Protein AF-A0A975Y571-F1 (afdb_monomer_lite)

Organism: NCBI:txid1357546

Foldseek 3Di:
DVVVLVVADPVRNVVVCVVVVVVVVVVVVVVVVVVCVVPDDPPNDDDPVRVVVVVVVD

Structure (mmCIF, N/CA/C/O backbone):
data_AF-A0A975Y571-F1
#
_entry.id   AF-A0A975Y571-F1
#
loop_
_atom_site.group_PDB
_atom_site.id
_atom_site.type_symbol
_atom_site.label_atom_id
_atom_site.label_alt_id
_atom_site.label_comp_id
_atom_site.label_asym_id
_atom_site.label_entity_id
_atom_site.label_seq_id
_atom_site.pdbx_PDB_ins_code
_atom_site.Cartn_x
_atom_site.Cartn_y
_atom_site.Cartn_z
_atom_site.occupancy
_atom_site.B_iso_or_equiv
_atom_site.auth_seq_id
_atom_site.auth_comp_id
_atom_site.auth_asym_id
_atom_site.auth_atom_id
_atom_site.pdbx_PDB_model_num
ATOM 1 N N . MET A 1 1 ? -1.578 9.205 25.145 1.00 59.97 1 MET A N 1
ATOM 2 C CA . MET A 1 1 ? -1.845 8.150 24.141 1.00 59.97 1 MET A CA 1
ATOM 3 C C . MET A 1 1 ? -2.432 6.903 24.782 1.00 59.97 1 MET A C 1
ATOM 5 O O . MET A 1 1 ? -3.534 6.555 24.403 1.00 59.97 1 MET A O 1
ATOM 9 N N . HIS A 1 2 ? -1.790 6.288 25.783 1.00 61.84 2 HIS A N 1
ATOM 10 C CA . HIS A 1 2 ? -2.290 5.040 26.387 1.00 61.84 2 HIS A CA 1
ATOM 11 C C . HIS A 1 2 ? -3.723 5.141 26.954 1.00 61.84 2 HIS A C 1
ATOM 13 O O . HIS A 1 2 ? -4.589 4.387 26.535 1.00 61.84 2 HIS A O 1
ATOM 19 N N . HIS A 1 3 ? -4.024 6.173 27.751 1.00 66.94 3 HIS A N 1
ATOM 20 C CA . HIS A 1 3 ? -5.379 6.397 28.287 1.00 66.94 3 HIS A CA 1
ATOM 21 C C . HIS A 1 3 ? -6.461 6.727 27.250 1.00 66.94 3 HIS A C 1
ATOM 23 O O . HIS A 1 3 ? -7.641 6.604 27.547 1.00 66.94 3 HIS A O 1
ATOM 29 N N . LEU A 1 4 ? -6.086 7.173 26.047 1.00 69.12 4 LEU A N 1
ATOM 30 C CA . LEU A 1 4 ? -7.053 7.418 24.970 1.00 69.12 4 LEU A CA 1
ATOM 31 C C . LEU A 1 4 ? -7.417 6.115 24.257 1.00 69.12 4 LEU A C 1
ATOM 33 O O . LEU A 1 4 ? -8.538 5.978 23.795 1.00 69.12 4 LEU A O 1
ATOM 37 N N . ILE A 1 5 ? -6.482 5.163 24.199 1.00 73.25 5 ILE A N 1
ATOM 38 C CA . ILE A 1 5 ?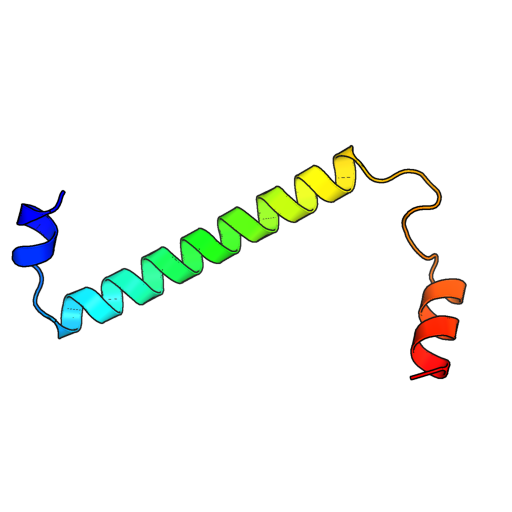 -6.698 3.832 23.622 1.00 73.25 5 ILE A CA 1
ATOM 39 C C . ILE A 1 5 ? -7.607 3.006 24.540 1.00 73.25 5 ILE A C 1
ATOM 41 O O . ILE A 1 5 ? -8.510 2.343 24.050 1.00 73.25 5 ILE A O 1
ATOM 45 N N . GLU A 1 6 ? -7.440 3.121 25.861 1.00 77.94 6 GLU A N 1
ATOM 46 C CA . GLU A 1 6 ? -8.302 2.464 26.864 1.00 77.94 6 GLU A CA 1
ATOM 47 C C . GLU A 1 6 ? -9.771 2.922 26.815 1.00 77.94 6 GLU A C 1
ATOM 49 O O . GLU A 1 6 ? -10.649 2.249 27.345 1.00 77.94 6 GLU A O 1
ATOM 54 N N . GLN A 1 7 ? -10.048 4.074 26.197 1.00 82.94 7 GLN A N 1
ATOM 55 C CA . GLN A 1 7 ? -11.401 4.619 26.042 1.00 82.94 7 GLN A CA 1
ATOM 56 C C . GLN A 1 7 ? -12.086 4.167 24.745 1.00 82.94 7 GLN A C 1
ATOM 58 O O . GLN A 1 7 ? -13.264 4.462 24.541 1.00 82.94 7 GLN A O 1
ATOM 63 N N . ILE A 1 8 ? -11.365 3.473 23.862 1.00 83.50 8 ILE A N 1
ATOM 64 C CA . ILE A 1 8 ? -11.904 2.937 22.616 1.00 83.50 8 ILE A CA 1
ATOM 65 C C . ILE A 1 8 ? -12.458 1.543 22.916 1.00 83.50 8 ILE A C 1
ATOM 67 O O . ILE A 1 8 ? -11.762 0.706 23.479 1.00 83.50 8 ILE A O 1
ATOM 71 N N . SER A 1 9 ? -13.713 1.28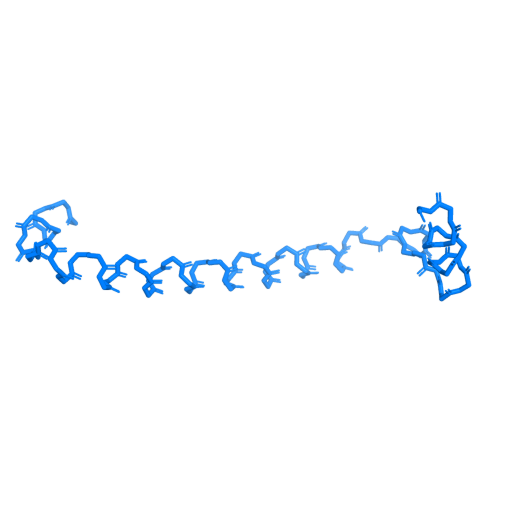5 22.544 1.00 85.00 9 SER A N 1
ATOM 72 C CA . SER A 1 9 ? -14.276 -0.065 22.640 1.00 85.00 9 SER A CA 1
ATOM 73 C C . SER A 1 9 ? -13.520 -1.037 21.733 1.00 85.00 9 SER A C 1
ATOM 75 O O . SER A 1 9 ? -13.079 -0.640 20.658 1.00 85.00 9 SER A O 1
ATOM 77 N N . ASP A 1 10 ? -13.436 -2.312 22.107 1.00 83.50 10 ASP A N 1
ATOM 78 C CA . ASP A 1 10 ? -12.679 -3.326 21.354 1.00 83.50 10 ASP A CA 1
ATOM 79 C C . ASP A 1 10 ? -13.053 -3.382 19.859 1.00 83.50 10 ASP A C 1
ATOM 81 O O . ASP A 1 10 ? -12.176 -3.434 18.995 1.00 83.50 10 ASP A O 1
ATOM 85 N N . ASP A 1 11 ? -14.344 -3.260 19.535 1.00 81.06 11 ASP A N 1
ATOM 86 C CA . ASP A 1 11 ? -14.833 -3.218 18.148 1.00 81.06 11 ASP A CA 1
ATOM 87 C C . ASP A 1 11 ? -14.272 -2.021 17.361 1.00 81.06 11 ASP A C 1
ATOM 89 O O . ASP A 1 11 ? -13.860 -2.143 16.205 1.00 81.06 11 ASP A O 1
ATOM 93 N N . ASN A 1 12 ? -14.219 -0.850 18.002 1.00 87.31 12 ASN A N 1
ATOM 94 C CA . ASN A 1 12 ? -13.665 0.359 17.401 1.00 87.31 12 ASN A CA 1
ATOM 95 C C . ASN A 1 12 ? -12.136 0.314 17.374 1.00 87.31 12 ASN A C 1
ATOM 97 O O . ASN A 1 12 ? -11.528 0.875 16.466 1.00 87.31 12 ASN A O 1
ATOM 101 N N . LEU A 1 13 ? -11.510 -0.364 18.337 1.00 88.75 13 LEU A N 1
ATOM 102 C CA . LEU A 1 13 ? -10.065 -0.526 18.401 1.00 88.75 13 LEU A CA 1
ATOM 103 C C . LEU A 1 13 ? -9.575 -1.339 17.206 1.00 88.75 13 LEU A C 1
ATOM 105 O O . LEU A 1 13 ? -8.612 -0.937 16.559 1.00 88.75 13 LEU A O 1
ATOM 109 N N . ASN A 1 14 ? -10.279 -2.421 16.869 1.00 88.94 14 ASN A N 1
ATOM 110 C CA . ASN A 1 14 ? -9.963 -3.223 15.695 1.00 88.94 14 ASN A CA 1
ATOM 111 C C . ASN A 1 14 ? -10.137 -2.415 14.397 1.00 88.94 14 ASN A C 1
ATOM 113 O O . ASN A 1 14 ? -9.237 -2.376 13.565 1.00 88.94 14 ASN A O 1
ATOM 117 N N . ALA A 1 15 ? -11.249 -1.687 14.250 1.00 91.25 15 ALA A N 1
ATOM 118 C CA . ALA A 1 15 ? -11.482 -0.851 13.069 1.00 91.25 15 ALA A CA 1
ATOM 119 C C . ALA A 1 15 ? -10.424 0.260 12.902 1.00 91.25 15 ALA A C 1
ATOM 121 O O . ALA A 1 15 ? -9.948 0.517 11.796 1.00 91.25 15 ALA A O 1
ATOM 122 N N . VAL A 1 16 ? -10.029 0.910 14.001 1.00 91.81 16 VAL A N 1
ATOM 123 C CA . VAL A 1 16 ? -8.967 1.926 14.000 1.00 91.81 16 VAL A CA 1
ATOM 124 C C . VAL A 1 16 ? -7.611 1.296 13.691 1.00 91.81 16 VAL A C 1
ATOM 126 O O . VAL A 1 16 ? -6.835 1.879 12.934 1.00 91.81 16 VAL A O 1
ATOM 129 N N . TRP A 1 17 ? -7.324 0.114 14.239 1.00 92.44 17 TRP A N 1
ATOM 130 C CA . TRP A 1 17 ? -6.086 -0.608 13.967 1.00 92.44 17 TRP A CA 1
ATOM 131 C C . TRP A 1 17 ? -5.944 -0.953 12.485 1.00 92.44 17 TRP A C 1
ATOM 133 O O . TRP A 1 17 ? -4.909 -0.636 11.906 1.00 92.44 17 TRP A O 1
ATOM 143 N N . GLU A 1 18 ? -6.982 -1.502 11.852 1.00 95.00 18 GLU A N 1
ATOM 144 C CA . GLU A 1 18 ? -6.972 -1.823 10.419 1.00 95.00 18 GLU A CA 1
ATOM 145 C C . GLU A 1 18 ? -6.670 -0.588 9.554 1.00 95.00 18 GLU A C 1
ATOM 147 O O . GLU A 1 18 ? -5.826 -0.635 8.658 1.00 95.00 18 GLU A O 1
ATOM 152 N N . LEU A 1 19 ? -7.289 0.557 9.866 1.00 95.19 19 LEU A N 1
ATOM 153 C CA . LEU A 1 19 ? -7.044 1.814 9.150 1.00 95.19 19 LEU A CA 1
ATOM 154 C C . LEU A 1 19 ? -5.612 2.329 9.338 1.00 95.19 19 LEU A C 1
ATOM 156 O O . LEU A 1 19 ? -4.956 2.729 8.374 1.00 95.19 19 LEU A O 1
ATOM 160 N N . VAL A 1 20 ? -5.122 2.335 10.579 1.00 95.38 20 VAL A N 1
ATOM 161 C CA . VAL A 1 20 ? -3.765 2.798 10.896 1.00 95.38 20 VAL A CA 1
ATOM 162 C C . VAL A 1 20 ? -2.724 1.870 10.280 1.00 95.38 20 VAL A C 1
ATOM 164 O O . VAL A 1 20 ? -1.722 2.347 9.747 1.00 95.38 20 VAL A O 1
ATO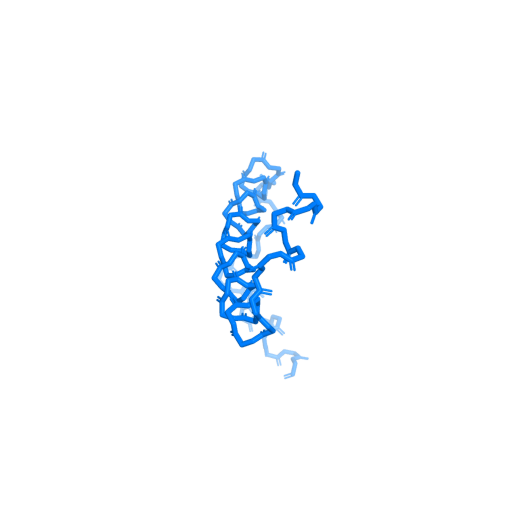M 167 N N . TYR A 1 21 ? -2.962 0.562 10.322 1.00 96.31 21 TYR A N 1
ATOM 168 C CA . TYR A 1 21 ? -2.072 -0.433 9.751 1.00 96.31 21 TYR A CA 1
ATOM 169 C C . TYR A 1 21 ? -1.990 -0.305 8.230 1.00 96.31 21 TYR A C 1
ATOM 171 O O . TYR A 1 21 ? -0.882 -0.254 7.698 1.00 96.31 21 TYR A O 1
ATOM 179 N N . ALA A 1 22 ? -3.127 -0.173 7.538 1.00 96.75 22 ALA A N 1
ATOM 180 C CA . ALA A 1 22 ? -3.152 0.052 6.094 1.00 96.75 22 ALA A CA 1
ATOM 181 C C . ALA A 1 22 ? -2.363 1.313 5.711 1.00 96.75 22 ALA A C 1
ATOM 183 O O . ALA A 1 22 ? -1.451 1.254 4.886 1.00 96.75 22 ALA A O 1
ATOM 184 N N . LEU A 1 23 ? -2.619 2.435 6.395 1.00 97.19 23 LEU A N 1
ATOM 185 C CA . LEU A 1 23 ? -1.896 3.683 6.149 1.00 97.19 23 LEU A CA 1
ATOM 186 C C . LEU A 1 23 ? -0.391 3.548 6.431 1.00 97.19 23 LEU A C 1
ATOM 188 O O . LEU A 1 23 ? 0.435 4.081 5.687 1.00 97.19 23 LEU A O 1
ATOM 192 N N . HIS A 1 24 ? -0.021 2.844 7.503 1.00 96.81 24 HIS A N 1
ATOM 193 C CA . HIS A 1 24 ? 1.373 2.569 7.829 1.00 96.81 24 HIS A CA 1
ATOM 194 C C . HIS A 1 24 ? 2.043 1.732 6.735 1.00 96.81 24 HIS A C 1
ATOM 196 O O . HIS A 1 24 ? 3.145 2.076 6.307 1.00 96.81 24 HIS A O 1
ATOM 202 N N . ALA A 1 25 ? 1.393 0.660 6.278 1.00 96.75 25 ALA A N 1
ATOM 203 C CA . ALA A 1 25 ? 1.906 -0.217 5.233 1.00 96.75 25 ALA A CA 1
ATOM 204 C C . ALA A 1 25 ? 2.129 0.551 3.923 1.00 96.75 25 ALA A C 1
ATOM 206 O O . ALA A 1 25 ? 3.218 0.468 3.351 1.00 96.75 25 ALA A O 1
ATOM 207 N N . ASP A 1 26 ? 1.161 1.375 3.515 1.00 96.88 26 ASP A N 1
ATOM 208 C CA . ASP A 1 26 ? 1.271 2.231 2.331 1.00 96.88 26 ASP A CA 1
ATOM 209 C C . ASP A 1 26 ? 2.442 3.215 2.459 1.00 96.88 26 ASP A C 1
ATOM 211 O O . ASP A 1 26 ? 3.303 3.300 1.579 1.00 96.88 26 ASP A O 1
ATOM 215 N N . CYS A 1 27 ? 2.534 3.923 3.590 1.00 97.31 27 CYS A N 1
ATOM 216 C CA . CYS A 1 27 ? 3.633 4.852 3.858 1.00 97.31 27 CYS A CA 1
ATOM 217 C C . CYS A 1 27 ? 4.998 4.152 3.850 1.00 97.31 27 CYS A C 1
ATOM 219 O O . CYS A 1 27 ? 5.980 4.700 3.343 1.00 97.31 27 CYS A O 1
ATOM 221 N N . TYR A 1 28 ? 5.074 2.960 4.438 1.00 96.94 28 TYR A N 1
ATOM 222 C CA . TYR A 1 28 ? 6.297 2.174 4.507 1.00 96.94 28 TYR A CA 1
ATOM 223 C C . TYR A 1 28 ? 6.732 1.707 3.113 1.00 96.94 28 TYR A C 1
ATOM 225 O O . TYR A 1 28 ? 7.898 1.882 2.756 1.00 96.94 28 TYR A O 1
ATOM 233 N N . MET A 1 29 ? 5.805 1.210 2.289 1.00 94.62 29 MET A N 1
ATOM 234 C CA . MET A 1 29 ? 6.093 0.812 0.908 1.00 94.62 29 MET A CA 1
ATOM 235 C C . MET A 1 29 ? 6.541 1.972 0.037 1.00 94.62 29 MET A C 1
ATOM 237 O O . MET A 1 29 ? 7.534 1.842 -0.677 1.00 94.62 29 MET A O 1
ATOM 241 N N . LEU A 1 30 ? 5.888 3.129 0.138 1.00 96.44 30 LEU A N 1
ATOM 242 C CA . LEU A 1 30 ? 6.314 4.312 -0.607 1.00 96.44 30 LEU A CA 1
ATOM 243 C C . LEU A 1 30 ? 7.745 4.728 -0.245 1.00 96.44 30 LEU A C 1
ATOM 245 O O . LEU A 1 30 ? 8.548 4.984 -1.142 1.00 96.44 30 LEU A O 1
ATOM 249 N N . LYS A 1 31 ? 8.092 4.720 1.047 1.00 95.38 31 LYS A N 1
ATOM 250 C CA . LYS A 1 31 ? 9.459 5.010 1.505 1.00 95.38 31 LYS A CA 1
ATOM 251 C C . LYS A 1 31 ? 10.466 3.973 1.018 1.00 95.38 31 LYS A C 1
ATOM 253 O O . LYS A 1 31 ? 11.540 4.351 0.564 1.00 95.38 31 LYS A O 1
ATOM 258 N N . ALA A 1 32 ? 10.127 2.687 1.086 1.00 92.88 32 ALA A N 1
ATOM 259 C CA . ALA A 1 32 ? 11.002 1.616 0.620 1.00 92.88 32 ALA A CA 1
ATOM 260 C C . ALA A 1 32 ? 11.270 1.716 -0.891 1.00 92.88 32 ALA A C 1
ATOM 262 O O . ALA A 1 32 ? 12.407 1.557 -1.326 1.00 92.88 32 ALA A O 1
ATOM 263 N N . ILE A 1 33 ? 10.247 2.043 -1.689 1.00 90.19 33 ILE A N 1
ATOM 264 C CA . ILE A 1 33 ? 10.390 2.276 -3.132 1.00 90.19 33 ILE A CA 1
ATOM 265 C C . ILE A 1 33 ? 11.275 3.495 -3.400 1.00 90.19 33 ILE A C 1
ATOM 267 O O . ILE A 1 33 ? 12.135 3.445 -4.279 1.00 90.19 33 ILE A O 1
ATOM 271 N N . GLU A 1 34 ? 11.061 4.600 -2.682 1.00 93.12 34 GLU A N 1
ATOM 272 C CA . GLU A 1 34 ? 11.867 5.809 -2.854 1.00 93.12 34 GLU A CA 1
ATOM 273 C C . GLU A 1 34 ? 13.339 5.558 -2.506 1.00 93.12 34 GLU A C 1
ATOM 275 O O . GLU A 1 34 ? 14.225 5.943 -3.268 1.00 93.12 34 GLU A O 1
ATOM 280 N N . GLU A 1 35 ? 13.602 4.854 -1.407 1.00 91.94 35 GLU A N 1
ATOM 281 C CA . GLU A 1 35 ? 14.957 4.489 -1.001 1.00 91.94 35 GLU A CA 1
ATOM 282 C C . GLU A 1 35 ? 15.604 3.509 -1.986 1.00 91.94 35 GLU A C 1
ATOM 284 O O . GLU A 1 35 ? 16.760 3.688 -2.372 1.00 91.94 35 GLU A O 1
ATOM 289 N N . GLY A 1 36 ? 14.845 2.525 -2.475 1.00 87.12 36 GLY A N 1
ATOM 290 C CA . GLY A 1 36 ? 15.280 1.624 -3.54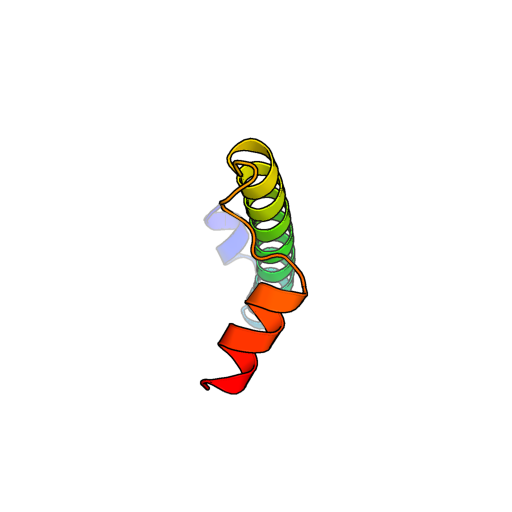0 1.00 87.12 36 GLY A CA 1
ATOM 291 C C . GLY A 1 36 ? 15.702 2.393 -4.789 1.00 87.12 36 GLY A C 1
ATOM 292 O O . GLY A 1 36 ? 16.795 2.188 -5.296 1.00 87.12 36 GLY A O 1
ATOM 293 N N . LYS A 1 37 ? 14.906 3.369 -5.237 1.00 84.69 37 LYS A N 1
ATOM 294 C CA . LYS A 1 37 ? 15.262 4.216 -6.389 1.00 84.69 37 LYS A CA 1
ATOM 295 C C . LYS A 1 37 ? 16.521 5.056 -6.166 1.00 84.69 37 LYS A C 1
ATOM 297 O O . LYS A 1 37 ? 17.239 5.321 -7.123 1.00 84.69 37 LYS A O 1
ATOM 302 N N . ARG A 1 38 ? 16.769 5.518 -4.936 1.00 86.12 38 ARG A N 1
ATOM 303 C CA . ARG A 1 38 ? 17.958 6.323 -4.598 1.00 86.12 38 ARG A CA 1
ATOM 304 C C . ARG A 1 38 ? 19.230 5.486 -4.521 1.00 86.12 38 ARG A C 1
ATOM 306 O O . ARG A 1 38 ? 20.303 5.991 -4.837 1.00 86.12 38 ARG A O 1
ATOM 313 N N . SER A 1 39 ? 19.106 4.244 -4.066 1.00 85.00 39 SER A N 1
ATOM 314 C CA . SER A 1 39 ? 20.230 3.332 -3.842 1.00 85.00 39 SER A CA 1
ATOM 315 C C . SER A 1 39 ? 20.552 2.456 -5.055 1.00 85.00 39 SER A C 1
ATOM 317 O O . SER A 1 39 ? 21.705 2.054 -5.203 1.00 85.00 39 SER A O 1
ATOM 319 N N . GLN A 1 40 ? 19.575 2.218 -5.937 1.00 80.88 40 GLN A N 1
ATOM 320 C CA . GLN A 1 40 ? 19.726 1.403 -7.142 1.00 80.88 40 GLN A CA 1
ATOM 321 C C . GLN A 1 40 ? 20.837 1.927 -8.055 1.00 80.88 40 GLN A C 1
ATOM 323 O O . GLN A 1 40 ? 20.792 3.051 -8.560 1.00 80.88 40 GLN A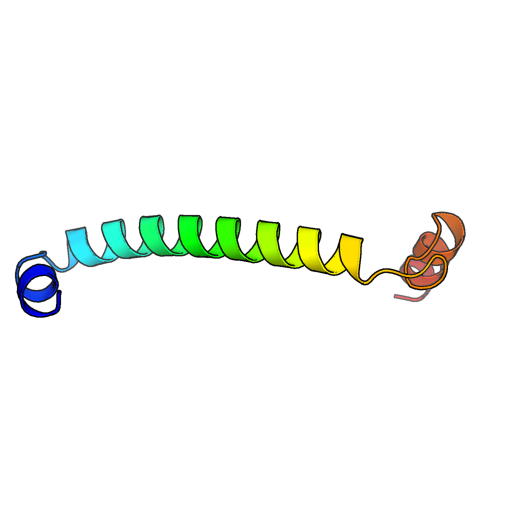 O 1
ATOM 328 N N . GLN A 1 41 ? 21.812 1.065 -8.318 1.00 77.38 41 GLN A N 1
ATOM 329 C CA . GLN A 1 41 ? 22.777 1.219 -9.395 1.00 77.38 41 GLN A CA 1
ATOM 330 C C . GLN A 1 41 ? 22.206 0.662 -10.712 1.00 77.38 41 GLN A C 1
ATOM 332 O O . GLN A 1 41 ? 21.301 -0.175 -10.686 1.00 77.38 41 GLN A O 1
ATOM 337 N N . PRO A 1 42 ? 22.750 1.058 -11.882 1.00 66.56 42 PRO A N 1
ATOM 338 C CA . PRO A 1 42 ? 22.291 0.594 -13.200 1.00 66.56 42 PRO A CA 1
ATOM 339 C C . PRO A 1 42 ? 22.265 -0.933 -13.415 1.00 66.56 42 PRO A C 1
ATOM 341 O O . PRO A 1 42 ? 21.722 -1.388 -14.415 1.00 66.56 42 PRO A O 1
ATOM 344 N N . TRP A 1 43 ? 22.843 -1.709 -12.496 1.00 76.06 43 TRP A N 1
ATOM 345 C CA . TRP A 1 43 ? 22.977 -3.171 -12.535 1.00 76.06 43 TRP A CA 1
ATOM 346 C C . TRP A 1 43 ? 22.177 -3.883 -11.430 1.00 76.06 43 TRP A C 1
ATOM 348 O O . TRP A 1 43 ? 22.150 -5.109 -11.401 1.00 76.06 43 TRP A O 1
ATOM 358 N N . ASP A 1 44 ? 21.530 -3.136 -10.529 1.00 76.06 44 ASP A N 1
ATOM 359 C CA . ASP A 1 44 ? 20.752 -3.695 -9.411 1.00 76.06 44 ASP A CA 1
ATOM 360 C C . ASP A 1 44 ? 19.321 -4.078 -9.822 1.00 76.06 44 ASP A C 1
ATOM 362 O O . ASP A 1 44 ? 18.564 -4.647 -9.034 1.00 76.06 44 ASP A O 1
ATOM 366 N N . VAL A 1 45 ? 18.924 -3.745 -11.052 1.00 78.69 45 VAL A N 1
ATOM 367 C CA . VAL A 1 45 ? 17.590 -4.002 -11.592 1.00 78.69 45 VAL A CA 1
ATOM 368 C C . VAL A 1 45 ? 17.724 -4.853 -12.840 1.00 78.69 45 VAL A C 1
ATOM 370 O O . VAL A 1 45 ? 18.405 -4.467 -13.788 1.00 78.69 45 VAL A O 1
ATOM 373 N N . LEU A 1 46 ? 17.029 -5.988 -12.847 1.00 80.25 46 LEU A N 1
ATOM 374 C CA . LEU A 1 46 ? 16.939 -6.835 -14.027 1.00 80.25 46 LEU A CA 1
ATOM 375 C C . LEU A 1 46 ? 16.254 -6.063 -15.154 1.00 80.25 46 LEU A C 1
ATOM 377 O O . LEU A 1 46 ? 15.169 -5.497 -14.977 1.00 80.25 46 LEU A O 1
ATOM 381 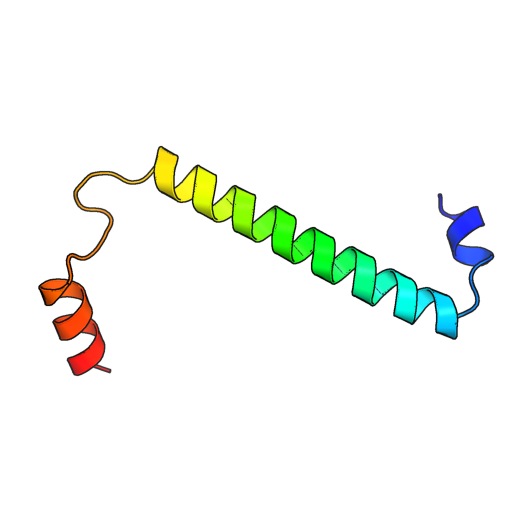N N . ASN A 1 47 ? 16.851 -6.087 -16.339 1.00 81.50 47 ASN A N 1
ATOM 382 C CA . ASN A 1 47 ? 16.118 -5.703 -17.533 1.00 81.50 47 ASN A CA 1
ATOM 383 C C . ASN A 1 47 ? 15.045 -6.759 -17.859 1.00 81.50 47 ASN A C 1
ATOM 385 O O . ASN A 1 47 ? 15.000 -7.850 -17.288 1.00 81.50 47 ASN A O 1
ATOM 389 N N . ARG A 1 48 ? 14.142 -6.427 -18.787 1.00 81.44 48 ARG A N 1
ATOM 390 C CA . ARG A 1 48 ? 13.010 -7.295 -19.143 1.00 81.44 48 ARG A CA 1
ATOM 391 C C . ARG A 1 48 ? 13.446 -8.718 -19.515 1.00 81.44 48 ARG A C 1
ATOM 393 O O . ARG A 1 48 ? 12.778 -9.665 -19.111 1.00 81.44 48 ARG A O 1
ATOM 400 N N . ASP A 1 49 ? 14.537 -8.866 -20.259 1.00 86.12 49 ASP A N 1
ATOM 401 C CA . ASP A 1 49 ? 15.008 -10.170 -20.732 1.00 86.12 49 ASP A CA 1
ATOM 402 C C . ASP A 1 49 ? 15.649 -10.985 -19.600 1.00 86.12 49 ASP A C 1
ATOM 404 O O . ASP A 1 49 ? 15.515 -12.206 -19.562 1.00 86.12 49 ASP A O 1
ATOM 408 N N . GLU A 1 50 ? 16.311 -10.319 -18.655 1.00 84.38 50 GLU A N 1
ATOM 409 C CA . GLU A 1 50 ? 16.861 -10.938 -17.445 1.00 84.38 50 GLU A CA 1
ATOM 410 C C . GLU A 1 50 ? 15.751 -11.393 -16.490 1.00 84.38 50 GLU A C 1
ATOM 412 O O . GLU A 1 50 ? 15.765 -12.533 -16.033 1.00 84.38 50 GLU A O 1
ATOM 417 N N . ALA A 1 51 ? 14.732 -10.559 -16.265 1.00 85.25 51 ALA A N 1
ATOM 418 C CA . ALA A 1 51 ? 13.585 -10.911 -15.428 1.00 85.25 51 ALA A CA 1
ATOM 419 C C . ALA A 1 51 ? 12.787 -12.097 -15.998 1.00 85.25 51 ALA A C 1
ATOM 421 O O . ALA A 1 51 ? 12.350 -12.974 -15.255 1.00 85.25 51 ALA A O 1
ATOM 422 N N . LEU A 1 52 ? 12.615 -12.148 -17.324 1.00 87.94 52 LEU A N 1
ATOM 423 C CA . LEU A 1 52 ? 11.949 -13.268 -17.992 1.00 87.94 52 LEU A CA 1
ATOM 424 C C . LEU A 1 52 ? 12.742 -14.573 -17.872 1.00 87.94 52 LEU A C 1
ATOM 426 O O . LEU A 1 52 ? 12.128 -15.628 -17.743 1.00 87.94 52 LEU A O 1
ATOM 430 N N . LYS A 1 53 ? 14.080 -14.514 -17.882 1.00 86.19 53 LYS A N 1
ATOM 431 C CA . LYS A 1 53 ? 14.916 -15.697 -17.643 1.00 86.19 53 LYS A CA 1
ATOM 432 C C . LYS A 1 53 ? 14.730 -16.224 -16.225 1.00 86.19 53 LYS A C 1
ATOM 434 O O . LYS A 1 53 ? 14.452 -17.406 -16.083 1.00 86.19 53 LYS A O 1
ATOM 439 N N . GLU A 1 54 ? 14.806 -15.368 -15.208 1.00 83.38 54 GLU A N 1
ATOM 440 C CA . GLU A 1 54 ? 14.598 -15.782 -13.810 1.00 83.38 54 GLU A CA 1
ATOM 441 C C . GLU A 1 54 ? 13.207 -16.402 -13.587 1.00 83.38 54 GLU A C 1
ATOM 443 O O . GLU A 1 54 ? 13.083 -17.436 -12.936 1.00 83.38 54 GLU A O 1
ATOM 448 N N . LEU A 1 55 ? 12.157 -15.844 -14.204 1.00 77.50 55 LEU A N 1
ATOM 449 C CA . LEU A 1 55 ? 10.798 -16.402 -14.142 1.00 77.50 55 LEU A CA 1
ATOM 450 C C . LEU A 1 55 ? 10.649 -17.764 -14.837 1.00 77.50 55 LEU A C 1
ATOM 452 O O . LEU A 1 55 ? 9.758 -18.525 -14.480 1.00 77.50 55 LEU A O 1
ATOM 456 N N . MET A 1 56 ? 11.476 -18.065 -15.840 1.00 75.44 56 MET A N 1
ATOM 457 C CA . MET A 1 56 ? 11.452 -19.347 -16.556 1.00 75.44 56 MET A CA 1
ATOM 458 C C . MET A 1 56 ? 12.197 -20.471 -15.819 1.00 75.44 56 MET A C 1
ATOM 460 O O . MET A 1 56 ? 12.032 -21.634 -16.187 1.00 75.44 56 MET A O 1
ATOM 464 N N . PHE A 1 57 ? 13.013 -20.144 -14.810 1.00 61.25 57 PHE A N 1
ATOM 465 C CA . PHE A 1 57 ? 13.740 -21.111 -13.978 1.00 61.25 57 PHE A CA 1
ATOM 466 C C . PHE A 1 57 ? 13.044 -21.423 -12.635 1.00 61.25 57 PHE A C 1
ATOM 468 O O . PHE A 1 57 ? 13.601 -22.181 -11.837 1.00 61.25 57 PHE A O 1
ATOM 475 N N . LEU A 1 58 ? 11.843 -20.873 -12.406 1.00 53.00 58 LEU A N 1
ATOM 476 C CA . LEU A 1 58 ? 10.961 -21.134 -11.258 1.00 53.00 58 LEU A CA 1
ATOM 477 C C . LEU A 1 58 ? 9.870 -22.161 -11.590 1.00 53.00 58 LEU A C 1
ATOM 479 O O . LEU A 1 58 ? 9.252 -22.048 -12.673 1.00 53.00 58 LEU A O 1
#

Radius of gyration: 20.04 Å; chains: 1; bounding box: 38×29×49 Å

Secondary structure (DSSP, 8-state):
-HHHHTTS-HHHHHHHHHHHHHHHHHHHHHHHHHHHHHH--TTSS--HHHHHHHHHT-

pLDDT: mean 84.53, std 10.59, range [53.0, 97.31]

Sequence (58 aa):
MHHLIEQISDDNLNAVWELVYALHADCYMLKAIEEGKRSQQPWDVLNRDEALKELMFL